Protein AF-A0A1E7FTU2-F1 (afdb_monomer_lite)

Sequence (97 aa):
MLLESAMASSEEIKKKRKQSFGGDDNGSNEQTQLLDFDIVTRGCTQSDICRMFLASLSLANSGNLKIEEGMDGYQFEIVSDKVENPMETYRAPSTVE

Organism: NCBI:txid635003

Structure (mmCIF, N/CA/C/O backbone):
data_AF-A0A1E7FTU2-F1
#
_entry.id   AF-A0A1E7FTU2-F1
#
loop_
_atom_site.group_PDB
_atom_site.id
_atom_site.type_symbol
_atom_site.label_atom_id
_atom_site.label_alt_id
_atom_site.label_comp_id
_atom_site.label_asym_id
_atom_site.label_entity_id
_atom_site.label_seq_id
_atom_site.pdbx_PDB_ins_code
_atom_site.Cartn_x
_atom_site.Cartn_y
_atom_site.Cartn_z
_atom_site.occupancy
_atom_site.B_iso_or_equiv
_atom_site.auth_seq_id
_atom_site.auth_comp_id
_atom_site.auth_asym_id
_atom_site.auth_atom_id
_atom_site.pdbx_PDB_model_num
ATOM 1 N N . MET A 1 1 ? -40.921 7.146 19.107 1.00 40.34 1 MET A N 1
ATOM 2 C CA . MET A 1 1 ? -40.502 7.651 17.783 1.00 40.34 1 MET A CA 1
ATOM 3 C C . MET A 1 1 ? -39.568 8.824 18.038 1.00 40.34 1 MET A C 1
ATOM 5 O O . MET A 1 1 ? -40.034 9.907 18.342 1.00 40.34 1 MET A O 1
ATOM 9 N N . LEU A 1 2 ? -38.264 8.541 18.102 1.00 48.12 2 LEU A N 1
ATOM 10 C CA . LEU A 1 2 ? -37.186 9.429 18.565 1.00 48.12 2 LEU A CA 1
ATOM 11 C C . LEU A 1 2 ? -36.337 9.833 17.352 1.00 48.12 2 LEU A C 1
ATOM 13 O O . LEU A 1 2 ? -35.282 9.251 17.122 1.00 48.12 2 LEU A O 1
ATOM 17 N N . LEU A 1 3 ? -36.840 10.743 16.518 1.00 45.06 3 LEU A N 1
ATOM 18 C CA . LEU A 1 3 ? -36.194 11.082 15.241 1.00 45.06 3 LEU A CA 1
ATOM 19 C C . LEU A 1 3 ? -36.166 12.589 14.939 1.00 45.06 3 LEU A C 1
ATOM 21 O O . LEU A 1 3 ? -36.098 12.975 13.782 1.00 45.06 3 LEU A O 1
ATOM 25 N N . GLU A 1 4 ? -36.158 13.442 15.971 1.00 47.28 4 GLU A N 1
ATOM 26 C CA . GLU A 1 4 ? -36.093 14.909 15.803 1.00 47.28 4 GLU A CA 1
ATOM 27 C C . GLU A 1 4 ? -35.108 15.612 16.763 1.00 47.28 4 GLU A C 1
ATOM 29 O O . GLU A 1 4 ? -35.343 16.729 17.208 1.00 47.28 4 GLU A O 1
ATOM 34 N N . SER A 1 5 ? -33.977 14.995 17.127 1.00 49.09 5 SER A N 1
ATOM 35 C CA . SER A 1 5 ? -33.004 15.649 18.037 1.00 49.09 5 SER A CA 1
ATOM 36 C C . SER A 1 5 ? -31.537 15.575 17.612 1.00 49.09 5 SER A C 1
ATOM 38 O O . SER A 1 5 ? -30.657 15.636 18.460 1.00 49.09 5 SER A O 1
ATOM 40 N N . ALA A 1 6 ? -31.245 15.498 16.312 1.00 44.03 6 ALA A N 1
ATOM 41 C CA . ALA A 1 6 ? -29.856 15.500 15.826 1.00 44.03 6 ALA A CA 1
ATOM 42 C C . ALA A 1 6 ? -29.531 16.609 14.807 1.00 44.03 6 ALA A C 1
ATOM 44 O O . ALA A 1 6 ? -28.511 16.539 14.129 1.00 44.03 6 ALA A O 1
ATOM 45 N N . MET A 1 7 ? -30.366 17.646 14.700 1.00 49.62 7 MET A N 1
ATOM 46 C CA . MET A 1 7 ? -30.094 18.824 13.867 1.00 49.62 7 MET A CA 1
ATOM 47 C C . MET A 1 7 ? -29.989 20.075 14.737 1.00 49.62 7 MET A C 1
ATOM 49 O O . MET A 1 7 ? -30.858 20.939 14.723 1.00 49.62 7 MET A O 1
ATOM 53 N N . ALA A 1 8 ? -28.921 20.161 15.525 1.00 45.06 8 ALA A N 1
ATOM 54 C CA . ALA A 1 8 ? -28.483 21.420 16.105 1.00 45.06 8 ALA A CA 1
ATOM 55 C C . ALA A 1 8 ? -26.976 21.381 16.371 1.00 45.06 8 ALA A C 1
ATOM 57 O O . ALA A 1 8 ? -26.477 20.501 17.066 1.00 45.06 8 ALA A O 1
ATOM 58 N N . SER A 1 9 ? -26.300 22.412 15.870 1.00 43.84 9 SER A N 1
ATOM 59 C CA . SER A 1 9 ? -24.941 22.828 16.218 1.00 43.84 9 SER A CA 1
ATOM 60 C C . SER A 1 9 ? -23.786 22.107 15.514 1.00 43.84 9 SER A C 1
ATOM 62 O O . SER A 1 9 ? -23.175 21.165 16.012 1.00 43.84 9 SER A O 1
ATOM 64 N N . SER A 1 10 ? -23.420 22.626 14.345 1.00 44.56 10 SER A N 1
ATOM 65 C CA . SER A 1 10 ? -22.043 22.564 13.844 1.00 44.56 10 SER A CA 1
ATOM 66 C C . SER A 1 10 ? -21.729 23.862 13.106 1.00 44.56 10 SER A C 1
ATOM 68 O O . SER A 1 10 ? -21.480 23.880 11.905 1.00 44.56 10 SER A O 1
ATOM 70 N N . GLU A 1 11 ? -21.769 24.962 13.856 1.00 40.50 11 GLU A N 1
ATOM 71 C CA . GLU A 1 11 ? -21.082 26.197 13.496 1.00 40.50 11 GLU A CA 1
ATOM 72 C C . GLU A 1 11 ? -19.835 26.356 14.380 1.00 40.50 11 GLU A C 1
ATOM 74 O O . GLU A 1 11 ? -19.877 26.183 15.594 1.00 40.50 11 GLU A O 1
ATOM 79 N N . GLU A 1 12 ? -18.730 26.683 13.708 1.00 45.28 12 GLU A N 1
ATOM 80 C CA . GLU A 1 12 ? -17.493 27.282 14.221 1.00 45.28 12 GLU A CA 1
ATOM 81 C C . GLU A 1 12 ? -16.574 26.484 15.162 1.00 45.28 12 GLU A C 1
ATOM 83 O O . GLU A 1 12 ? -16.561 26.689 16.368 1.00 45.28 12 GLU A O 1
ATOM 88 N N . ILE A 1 13 ? -15.586 25.787 14.576 1.00 46.47 13 ILE A N 1
ATOM 89 C CA . ILE A 1 13 ? -14.196 25.880 15.067 1.00 46.47 13 ILE A CA 1
ATOM 90 C C . ILE A 1 13 ? -13.245 26.070 13.877 1.00 46.47 13 ILE A C 1
ATOM 92 O O . ILE A 1 13 ? -12.601 25.150 13.375 1.00 46.47 13 ILE A O 1
ATOM 96 N N . LYS A 1 14 ? -13.115 27.328 13.443 1.00 48.75 14 LYS A N 1
ATOM 97 C CA . LYS A 1 14 ? -11.930 27.807 12.726 1.00 48.75 14 LYS A CA 1
ATOM 98 C C . LYS A 1 14 ? -10.741 27.727 13.684 1.00 48.75 14 LYS A C 1
ATOM 100 O O . LYS A 1 14 ? -10.603 28.569 14.567 1.00 48.75 14 LYS A O 1
ATOM 105 N N . LYS A 1 15 ? -9.821 26.785 13.477 1.00 41.09 15 LYS A N 1
ATOM 106 C CA . LYS A 1 15 ? -8.465 26.923 14.023 1.00 41.09 15 LYS A CA 1
ATOM 107 C C . LYS A 1 15 ? -7.436 26.567 12.962 1.00 41.09 15 LYS A C 1
ATOM 109 O O . LYS A 1 15 ? -7.137 25.406 12.717 1.00 41.09 15 LYS A O 1
ATOM 114 N N . LYS A 1 16 ? -6.896 27.623 12.339 1.00 47.19 16 LYS A N 1
ATOM 115 C CA . LYS A 1 16 ? -5.645 27.612 11.573 1.00 47.19 16 LYS A CA 1
ATOM 116 C C . LYS A 1 16 ? -4.607 26.780 12.330 1.00 47.19 16 LYS A C 1
ATOM 118 O O . LYS A 1 16 ? -4.076 27.246 13.337 1.00 47.19 16 LYS A O 1
ATOM 123 N N . ARG A 1 17 ? -4.266 25.596 11.823 1.00 37.53 17 ARG A N 1
ATOM 124 C CA . ARG A 1 17 ? -2.983 24.963 12.123 1.00 37.53 17 ARG A CA 1
ATOM 125 C C . ARG A 1 17 ? -2.075 25.240 10.931 1.00 37.53 17 ARG A C 1
ATOM 127 O O . ARG A 1 17 ? -2.092 24.530 9.937 1.00 37.53 17 ARG A O 1
ATOM 134 N N . LYS A 1 18 ? -1.326 26.344 11.025 1.00 40.78 18 LYS A N 1
ATOM 135 C CA . LYS A 1 18 ? -0.061 26.484 10.301 1.00 40.78 18 LYS A CA 1
ATOM 136 C C . LYS A 1 18 ? 0.812 25.331 10.787 1.00 40.78 18 LYS A C 1
ATOM 138 O O . LYS A 1 18 ? 1.281 25.380 11.921 1.00 40.78 18 LYS A O 1
ATOM 143 N N . GLN A 1 19 ? 0.980 24.297 9.976 1.00 42.09 19 GLN A N 1
ATOM 144 C CA . GLN A 1 19 ? 2.097 23.385 10.146 1.00 42.09 19 GLN A CA 1
ATOM 145 C C . GLN A 1 19 ? 3.199 23.923 9.241 1.00 42.09 19 GLN A C 1
ATOM 147 O O . GLN A 1 19 ? 3.179 23.777 8.025 1.00 42.09 19 GLN A O 1
ATOM 152 N N . SER A 1 20 ? 4.079 24.703 9.857 1.00 38.25 20 SER A N 1
ATOM 153 C CA . SER A 1 20 ? 5.341 25.129 9.280 1.00 38.25 20 SER A CA 1
ATOM 154 C C . SER A 1 20 ? 6.207 23.892 9.049 1.00 38.25 20 SER A C 1
ATOM 156 O O . SER A 1 20 ? 6.786 23.375 10.001 1.00 38.25 20 SER A O 1
ATOM 158 N N . PHE A 1 21 ? 6.304 23.430 7.805 1.00 52.44 21 PHE A N 1
ATOM 159 C CA . PHE A 1 21 ? 7.493 22.716 7.349 1.00 52.44 21 PHE A CA 1
ATOM 160 C C . PHE A 1 21 ? 8.519 23.792 6.992 1.00 52.44 21 PHE A C 1
ATOM 162 O O . PHE A 1 21 ? 8.520 24.340 5.895 1.00 52.44 21 PHE A O 1
ATOM 169 N N . GLY A 1 22 ? 9.277 24.212 8.005 1.00 37.72 22 GLY A N 1
ATOM 170 C CA . GLY A 1 22 ? 10.439 25.071 7.831 1.00 37.72 22 GLY A CA 1
ATOM 171 C C . GLY A 1 22 ? 11.638 24.206 7.466 1.00 37.72 22 GLY A C 1
ATOM 172 O O . GLY A 1 22 ? 11.999 23.315 8.229 1.00 37.72 22 GLY A O 1
ATOM 173 N N . GLY A 1 23 ? 12.219 24.493 6.309 1.00 31.31 23 GLY A N 1
ATOM 174 C CA . GLY A 1 23 ? 13.420 23.873 5.768 1.00 31.31 23 GLY A CA 1
ATOM 175 C C . GLY A 1 23 ? 13.728 24.516 4.422 1.00 31.31 23 GLY A C 1
ATOM 176 O O . GLY A 1 23 ? 13.493 23.917 3.382 1.00 31.31 23 GLY A O 1
ATOM 177 N N . ASP A 1 24 ? 14.139 25.780 4.467 1.00 48.75 24 ASP A N 1
ATOM 178 C CA . ASP A 1 24 ? 14.745 26.496 3.347 1.00 48.75 24 ASP A CA 1
ATOM 179 C C . ASP A 1 24 ? 16.202 26.016 3.269 1.00 48.75 24 ASP A C 1
ATOM 181 O O . ASP A 1 24 ? 16.957 26.304 4.193 1.00 48.75 24 ASP A O 1
ATOM 185 N N . ASP A 1 25 ? 16.575 25.215 2.265 1.00 39.31 25 ASP A N 1
ATOM 186 C CA . ASP A 1 25 ? 17.844 25.424 1.562 1.00 39.31 25 ASP A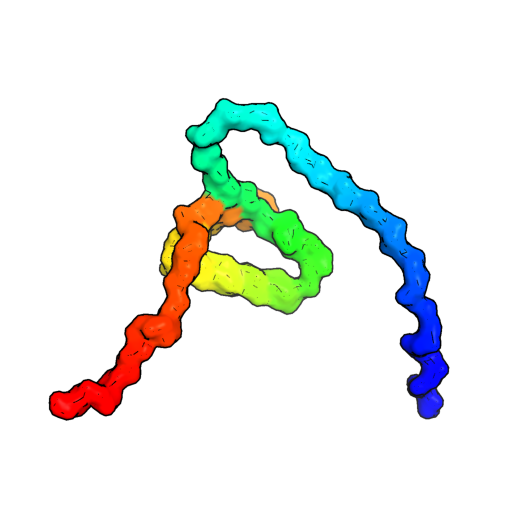 CA 1
ATOM 187 C C . ASP A 1 25 ? 17.936 24.631 0.250 1.00 39.31 25 ASP A C 1
ATOM 189 O O . ASP A 1 25 ? 17.480 23.499 0.092 1.00 39.31 25 ASP A O 1
ATOM 193 N N . ASN A 1 26 ? 18.577 25.293 -0.692 1.00 47.66 26 ASN A N 1
ATOM 194 C CA . ASN A 1 26 ? 18.902 24.912 -2.047 1.00 47.66 26 ASN A CA 1
ATOM 195 C C . ASN A 1 26 ? 19.801 23.659 -2.116 1.00 47.66 26 ASN A C 1
ATOM 197 O O . ASN A 1 26 ? 21.014 23.740 -1.927 1.00 47.66 26 ASN A O 1
ATOM 201 N N . GLY A 1 27 ? 19.227 22.506 -2.464 1.00 34.91 27 GLY A N 1
ATOM 202 C CA . GLY A 1 27 ? 19.990 21.306 -2.806 1.00 34.91 27 GLY A CA 1
ATOM 203 C C . GLY A 1 27 ? 19.091 20.211 -3.365 1.00 34.91 27 GLY A C 1
ATOM 204 O O . GLY A 1 27 ? 18.296 19.628 -2.637 1.00 34.91 27 GLY A O 1
ATOM 205 N N . SER A 1 28 ? 19.214 19.919 -4.658 1.00 47.50 28 SER A N 1
ATOM 206 C CA . SER A 1 28 ? 18.650 18.723 -5.285 1.00 47.50 28 SER A CA 1
ATOM 207 C C . SER A 1 28 ? 19.254 17.476 -4.634 1.00 47.50 28 SER A C 1
ATOM 209 O O . SER A 1 28 ? 20.311 17.004 -5.047 1.00 47.50 28 SER A O 1
ATOM 211 N N . ASN A 1 29 ? 18.613 16.989 -3.579 1.00 42.47 29 ASN A N 1
ATOM 212 C CA . ASN A 1 29 ? 18.938 15.738 -2.917 1.00 42.47 29 ASN A CA 1
ATOM 213 C C . ASN A 1 29 ? 17.620 14.976 -2.818 1.00 42.47 29 ASN A C 1
ATOM 215 O O . ASN A 1 29 ? 16.716 15.392 -2.094 1.00 42.47 29 ASN A O 1
ATOM 219 N N . GLU A 1 30 ? 17.486 13.927 -3.623 1.00 50.28 30 GLU A N 1
ATOM 220 C CA . GLU A 1 30 ? 16.343 13.017 -3.644 1.00 50.28 30 GLU A CA 1
ATOM 221 C C . GLU A 1 30 ? 16.234 12.345 -2.268 1.00 50.28 30 GLU A C 1
ATOM 223 O O . GLU A 1 30 ? 16.805 11.290 -2.015 1.00 50.28 30 GLU A O 1
ATOM 228 N N . GLN A 1 31 ? 15.568 13.011 -1.322 1.00 51.94 31 GLN A N 1
ATOM 229 C CA . GLN A 1 31 ? 15.216 12.419 -0.041 1.00 51.94 31 GLN A CA 1
ATOM 230 C C . GLN A 1 31 ? 14.164 11.354 -0.319 1.00 51.94 31 GLN A C 1
ATOM 232 O O . GLN A 1 31 ? 12.994 11.679 -0.529 1.00 51.94 31 GLN A O 1
ATOM 237 N N . THR A 1 32 ? 14.571 10.088 -0.321 1.00 59.44 32 THR A N 1
ATOM 238 C CA . THR A 1 32 ? 13.632 8.974 -0.251 1.00 59.44 32 THR A CA 1
ATOM 239 C C . THR A 1 32 ? 12.802 9.154 1.015 1.00 59.44 32 THR A C 1
ATOM 241 O O . THR A 1 32 ? 13.315 9.134 2.135 1.00 59.44 32 THR A O 1
ATOM 244 N N . GLN A 1 33 ? 11.520 9.462 0.832 1.00 73.88 33 GLN A N 1
ATOM 245 C CA . GLN A 1 33 ? 10.618 9.772 1.933 1.00 73.88 33 GLN A CA 1
ATOM 246 C C . GLN A 1 33 ? 10.256 8.463 2.634 1.00 73.88 33 GLN A C 1
ATOM 248 O O . GLN A 1 33 ? 9.394 7.721 2.165 1.00 73.88 33 GLN A O 1
ATOM 253 N N . LEU A 1 34 ? 10.945 8.179 3.739 1.00 83.38 34 LEU A N 1
ATOM 254 C CA . LEU A 1 34 ? 10.567 7.128 4.676 1.00 83.38 34 LEU A CA 1
ATOM 255 C C . LEU A 1 34 ? 9.389 7.613 5.528 1.00 83.38 34 LEU A C 1
ATOM 257 O O . LEU A 1 34 ? 9.438 8.691 6.125 1.00 83.38 34 LEU A O 1
ATOM 261 N N . LEU A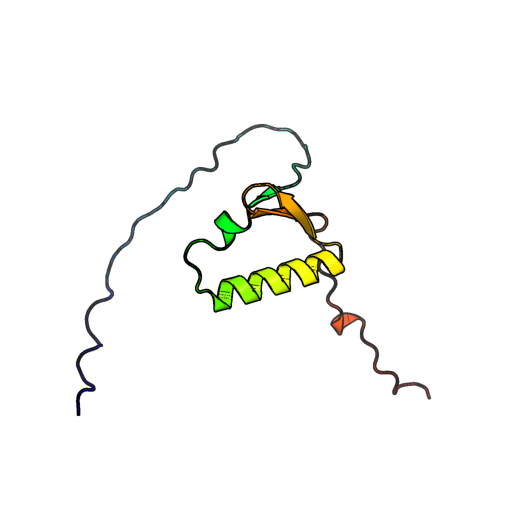 1 35 ? 8.325 6.816 5.571 1.00 86.44 35 LEU A N 1
ATOM 262 C CA . LEU A 1 35 ? 7.099 7.086 6.314 1.00 86.44 35 LEU A CA 1
ATOM 263 C C . LEU A 1 35 ? 6.739 5.908 7.215 1.00 86.44 35 LEU A C 1
ATOM 265 O O . LEU A 1 35 ? 6.635 4.775 6.752 1.00 86.44 35 LEU A O 1
ATOM 269 N N . ASP A 1 36 ? 6.445 6.192 8.479 1.00 89.44 36 ASP A N 1
ATOM 270 C CA . ASP A 1 36 ? 5.954 5.177 9.410 1.00 89.44 36 ASP A CA 1
ATOM 271 C C . ASP A 1 36 ? 4.444 4.970 9.238 1.00 89.44 36 ASP A C 1
ATOM 273 O O . ASP A 1 36 ? 3.655 5.925 9.254 1.00 89.44 36 ASP A O 1
ATOM 277 N N . PHE A 1 37 ? 4.018 3.711 9.124 1.00 90.00 37 PHE A N 1
ATOM 278 C CA . PHE A 1 37 ? 2.613 3.368 8.893 1.00 90.00 37 PHE A CA 1
ATOM 279 C C . PHE A 1 37 ? 1.688 3.826 10.029 1.00 90.00 37 PHE A C 1
ATOM 281 O O . PHE A 1 37 ? 0.559 4.265 9.787 1.00 90.00 37 PHE A O 1
ATOM 288 N N . ASP A 1 38 ? 2.180 3.804 11.265 1.00 89.88 38 ASP A N 1
ATOM 289 C CA . ASP A 1 38 ? 1.437 4.239 12.451 1.00 89.88 38 ASP A CA 1
ATOM 290 C C . ASP A 1 38 ? 1.116 5.736 12.429 1.00 89.88 38 ASP A C 1
ATOM 292 O O . ASP A 1 38 ? 0.068 6.172 12.913 1.00 89.88 38 ASP A O 1
ATOM 296 N N . ILE A 1 39 ? 1.985 6.546 11.817 1.00 89.56 39 ILE A N 1
ATOM 297 C CA . ILE A 1 39 ? 1.745 7.982 11.657 1.00 89.56 39 ILE A CA 1
ATOM 298 C C . ILE A 1 39 ? 0.617 8.209 10.644 1.00 89.56 39 ILE A C 1
ATOM 300 O O . ILE A 1 39 ? -0.247 9.058 10.872 1.00 89.56 39 ILE A O 1
ATOM 304 N N . VAL A 1 40 ? 0.594 7.427 9.561 1.00 87.38 40 VAL A N 1
ATOM 305 C CA . VAL A 1 40 ? -0.408 7.522 8.485 1.00 87.38 40 VAL A CA 1
ATOM 306 C C . VAL A 1 40 ? -1.784 7.028 8.939 1.00 87.38 40 VAL A C 1
ATOM 308 O O . VAL A 1 40 ? -2.810 7.577 8.547 1.00 87.38 40 VAL A O 1
ATOM 311 N N . THR A 1 41 ? -1.819 6.008 9.793 1.00 91.50 41 THR A N 1
ATOM 312 C CA . THR A 1 41 ? -3.052 5.351 10.259 1.00 91.50 41 THR A CA 1
ATOM 313 C C . THR A 1 41 ? -3.665 5.978 11.507 1.00 91.50 41 THR A C 1
ATOM 315 O O . THR A 1 41 ? -4.736 5.562 11.966 1.00 91.50 41 THR A O 1
ATOM 318 N N . ARG A 1 42 ? -3.011 6.987 12.087 1.00 93.50 42 ARG A N 1
ATOM 319 C CA . ARG A 1 42 ? -3.419 7.559 13.367 1.00 93.50 42 ARG A CA 1
ATOM 320 C C . ARG A 1 42 ? -4.819 8.175 13.297 1.00 93.50 42 ARG A C 1
ATOM 322 O O . ARG A 1 42 ? -5.052 9.162 12.608 1.00 93.50 42 ARG A O 1
ATOM 329 N N . GLY A 1 43 ? -5.733 7.646 14.110 1.00 93.62 43 GLY A N 1
ATOM 330 C CA . GLY A 1 43 ? -7.120 8.122 14.194 1.00 93.62 43 GLY A CA 1
ATOM 331 C C . GLY A 1 43 ? -8.068 7.503 13.164 1.00 93.62 43 GLY A C 1
ATOM 332 O O . GLY A 1 43 ? -9.246 7.856 13.147 1.00 93.62 43 GLY A O 1
ATOM 333 N N . CYS A 1 44 ? -7.585 6.572 12.340 1.00 94.56 44 CYS A N 1
ATOM 334 C CA . CYS A 1 44 ? -8.408 5.792 11.424 1.00 94.56 44 CYS A CA 1
ATOM 335 C C . CYS A 1 44 ? -9.125 4.639 12.144 1.00 94.56 44 CYS A C 1
ATOM 337 O O . CYS A 1 44 ? -8.677 4.150 13.184 1.00 94.56 44 CYS A O 1
ATOM 339 N N . THR A 1 45 ? -10.242 4.173 11.576 1.00 96.94 45 THR A N 1
ATOM 340 C CA . THR A 1 45 ? -10.899 2.954 12.068 1.00 96.94 45 THR A CA 1
ATOM 341 C C . THR A 1 45 ? -10.093 1.720 11.671 1.00 96.94 45 THR A C 1
ATOM 343 O O . THR A 1 45 ? -9.356 1.742 10.689 1.00 96.94 45 THR A O 1
ATOM 346 N N . GLN A 1 46 ? -10.276 0.597 12.370 1.00 94.69 46 GLN A N 1
ATOM 347 C CA . GLN A 1 46 ? -9.589 -0.652 12.019 1.00 94.69 46 GLN A CA 1
ATOM 348 C C . GLN A 1 46 ? -9.849 -1.082 10.563 1.00 94.69 46 GLN A C 1
ATOM 350 O O . GLN A 1 46 ? -8.937 -1.549 9.889 1.00 94.69 46 GLN A O 1
ATOM 355 N N . SER A 1 47 ? -11.068 -0.868 10.051 1.00 96.56 47 SER A N 1
ATOM 356 C CA . SER A 1 47 ? -11.399 -1.150 8.649 1.00 96.56 47 SER A CA 1
ATOM 357 C C . SER A 1 47 ? -10.560 -0.309 7.684 1.00 96.56 47 SER A C 1
ATOM 359 O O . SER A 1 47 ? -10.104 -0.819 6.662 1.00 96.56 47 SER A O 1
ATOM 361 N N . ASP A 1 48 ? -10.353 0.971 7.991 1.00 94.38 48 ASP A N 1
ATOM 362 C CA . ASP A 1 48 ? -9.549 1.865 7.155 1.00 94.38 48 ASP A CA 1
ATOM 363 C C . ASP A 1 48 ? -8.072 1.475 7.203 1.00 94.38 48 ASP A C 1
ATOM 365 O O . ASP A 1 48 ? -7.420 1.417 6.164 1.00 94.38 48 ASP A O 1
ATOM 369 N N . ILE A 1 49 ? -7.569 1.112 8.386 1.00 94.44 49 ILE A N 1
ATOM 370 C CA . ILE A 1 49 ? -6.197 0.624 8.568 1.00 94.44 49 ILE A CA 1
ATOM 371 C C . ILE A 1 49 ? -5.960 -0.628 7.721 1.00 94.44 49 ILE A C 1
ATOM 373 O O . ILE A 1 49 ? -4.993 -0.680 6.964 1.00 94.44 49 ILE A O 1
ATOM 377 N N . CYS A 1 50 ? -6.867 -1.609 7.773 1.00 95.38 50 CYS A N 1
ATOM 378 C CA . CYS A 1 50 ? -6.761 -2.816 6.954 1.00 95.38 50 CYS A CA 1
ATOM 379 C C . CYS A 1 50 ? -6.782 -2.502 5.452 1.00 95.38 50 CYS A C 1
ATOM 381 O O . CYS A 1 50 ? -5.997 -3.071 4.696 1.00 95.38 50 CYS A O 1
ATOM 383 N N . ARG A 1 51 ? -7.655 -1.587 5.007 1.00 95.75 51 ARG A N 1
ATOM 384 C CA . ARG A 1 51 ? -7.722 -1.172 3.596 1.00 95.75 51 ARG A CA 1
ATOM 385 C C . ARG A 1 51 ? -6.436 -0.497 3.139 1.00 95.75 51 ARG A C 1
ATOM 387 O O . ARG A 1 51 ? -5.935 -0.834 2.071 1.00 95.75 51 ARG A O 1
ATOM 394 N N . MET A 1 52 ? -5.897 0.418 3.940 1.00 93.31 52 MET A N 1
ATOM 395 C CA . MET A 1 52 ? -4.644 1.100 3.621 1.00 93.31 52 MET A CA 1
ATOM 396 C C . MET A 1 52 ? -3.472 0.126 3.603 1.00 93.31 52 MET A C 1
ATOM 398 O O . MET A 1 52 ? -2.681 0.171 2.672 1.00 93.31 52 MET A O 1
ATOM 402 N N . PHE A 1 53 ? -3.404 -0.807 4.553 1.00 93.56 53 PHE A N 1
ATOM 403 C CA . PHE A 1 53 ? -2.353 -1.822 4.563 1.00 93.56 53 PHE A CA 1
ATOM 404 C C . PHE A 1 53 ? -2.387 -2.697 3.300 1.00 93.56 53 PHE A C 1
ATOM 406 O O . PHE A 1 53 ? -1.367 -2.890 2.643 1.00 93.56 53 PHE A O 1
ATOM 413 N N . LEU A 1 54 ? -3.571 -3.174 2.899 1.00 94.12 54 LEU A N 1
ATOM 414 C CA . LEU A 1 54 ? -3.739 -3.955 1.667 1.00 94.12 54 LEU A CA 1
ATOM 415 C C . LEU A 1 54 ? -3.400 -3.145 0.405 1.00 94.12 54 LEU A C 1
ATOM 417 O O . LEU A 1 54 ? -2.817 -3.683 -0.541 1.00 94.12 54 LEU A O 1
ATOM 421 N N . ALA A 1 55 ? -3.736 -1.855 0.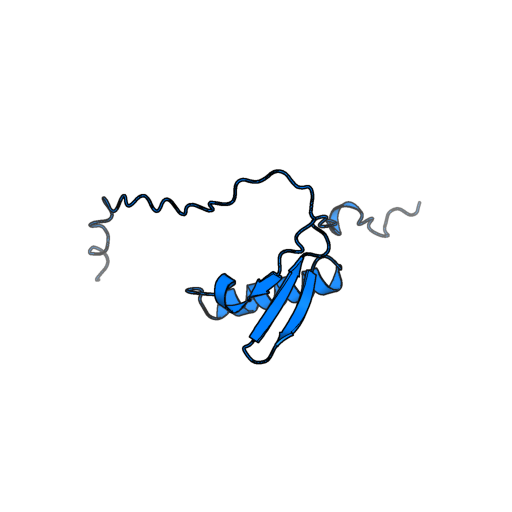388 1.00 91.44 55 ALA A N 1
ATOM 422 C CA . ALA A 1 55 ? -3.348 -0.957 -0.693 1.00 91.44 55 ALA A CA 1
ATOM 423 C C . ALA A 1 55 ? -1.822 -0.779 -0.752 1.00 91.44 55 ALA A C 1
ATOM 425 O O . ALA A 1 55 ? -1.250 -0.894 -1.833 1.00 91.44 55 ALA A O 1
ATOM 426 N N . SER A 1 56 ? -1.150 -0.601 0.391 1.00 91.38 56 SER A N 1
ATOM 427 C CA . SER A 1 56 ? 0.315 -0.531 0.472 1.00 91.38 56 SER A CA 1
ATOM 428 C C . SER A 1 56 ? 0.984 -1.798 -0.057 1.00 91.38 56 SER A C 1
ATOM 430 O O . SER A 1 56 ? 1.938 -1.699 -0.822 1.00 91.38 56 SER A O 1
ATOM 432 N N . LEU A 1 57 ? 0.462 -2.987 0.269 1.00 92.31 57 LEU A N 1
ATOM 433 C CA . LEU A 1 57 ? 0.961 -4.252 -0.290 1.00 92.31 57 LEU A CA 1
ATOM 434 C C . LEU A 1 57 ? 0.784 -4.319 -1.812 1.00 92.31 57 LEU A C 1
ATOM 436 O O . LEU A 1 57 ? 1.664 -4.798 -2.522 1.00 92.31 57 LEU A O 1
ATOM 440 N N . SER A 1 58 ? -0.341 -3.818 -2.322 1.00 90.81 58 SER A N 1
ATOM 441 C CA . SER A 1 58 ? -0.592 -3.767 -3.766 1.00 90.81 58 SER A CA 1
ATOM 442 C C . SER A 1 58 ? 0.390 -2.824 -4.468 1.00 90.81 58 SER A C 1
ATOM 444 O O . SER A 1 58 ? 0.948 -3.184 -5.499 1.00 90.81 58 SER A O 1
ATOM 446 N N . LEU A 1 59 ? 0.665 -1.657 -3.877 1.00 88.75 59 LEU A N 1
ATOM 447 C CA . LEU A 1 59 ? 1.672 -0.711 -4.369 1.00 88.75 59 LEU A CA 1
ATOM 448 C C . LEU A 1 59 ? 3.090 -1.285 -4.295 1.00 88.75 59 LEU A C 1
ATOM 450 O O . LEU A 1 59 ? 3.897 -1.037 -5.190 1.00 88.75 59 LEU A O 1
ATOM 454 N N . ALA A 1 60 ? 3.389 -2.079 -3.266 1.00 90.25 60 ALA A N 1
ATOM 455 C CA . ALA A 1 60 ? 4.669 -2.760 -3.157 1.00 90.25 60 ALA A CA 1
ATOM 456 C C . ALA A 1 60 ? 4.856 -3.821 -4.246 1.00 90.25 60 ALA A C 1
ATOM 458 O O . ALA A 1 60 ? 5.911 -3.879 -4.876 1.00 90.25 60 ALA A O 1
ATOM 459 N N . ASN A 1 61 ? 3.805 -4.587 -4.549 1.00 89.25 61 ASN A N 1
ATOM 460 C CA . ASN A 1 61 ? 3.818 -5.545 -5.656 1.00 89.25 61 ASN A CA 1
ATOM 461 C C . ASN A 1 61 ? 4.014 -4.869 -7.023 1.00 89.25 61 ASN A C 1
ATOM 463 O O . ASN A 1 61 ? 4.625 -5.461 -7.909 1.00 89.25 61 ASN A O 1
ATOM 467 N N . SER A 1 62 ? 3.530 -3.637 -7.187 1.00 86.25 62 SER A N 1
ATOM 468 C CA . SER A 1 62 ? 3.732 -2.832 -8.398 1.00 86.25 62 SER A CA 1
ATOM 469 C C . SER A 1 62 ? 5.091 -2.119 -8.451 1.00 86.25 62 SER A C 1
ATOM 471 O O . SER A 1 62 ? 5.399 -1.466 -9.443 1.00 86.25 62 SER A O 1
ATOM 473 N N . GLY A 1 63 ? 5.917 -2.221 -7.402 1.00 86.38 63 GLY A N 1
ATOM 474 C CA . GLY A 1 63 ? 7.220 -1.552 -7.325 1.00 86.38 63 GLY A CA 1
ATOM 475 C C . GLY A 1 63 ? 7.147 -0.051 -7.021 1.00 86.38 63 GLY A C 1
ATOM 476 O O . GLY A 1 63 ? 8.140 0.656 -7.171 1.00 86.38 63 GLY A O 1
ATOM 477 N N . ASN A 1 64 ? 5.988 0.451 -6.588 1.00 87.88 64 ASN A N 1
ATOM 478 C CA . ASN A 1 64 ? 5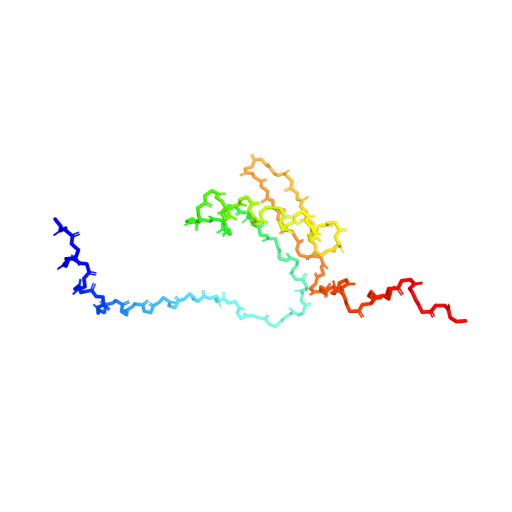.807 1.851 -6.196 1.00 87.88 64 ASN A CA 1
ATOM 479 C C . ASN A 1 64 ? 6.276 2.131 -4.771 1.00 87.88 64 ASN A C 1
ATOM 481 O O . ASN A 1 64 ? 6.643 3.260 -4.441 1.00 87.88 64 ASN A O 1
ATOM 485 N N . LEU A 1 65 ? 6.254 1.105 -3.926 1.00 90.19 65 LEU A N 1
ATOM 486 C CA . LEU A 1 65 ? 6.505 1.223 -2.503 1.00 90.19 65 LEU A CA 1
ATOM 487 C C . LEU A 1 65 ? 7.405 0.076 -2.042 1.00 90.19 65 LEU A C 1
ATOM 489 O O . LEU A 1 65 ? 7.258 -1.060 -2.480 1.00 90.19 65 LEU A O 1
ATOM 493 N N . LYS A 1 66 ? 8.327 0.352 -1.133 1.00 91.25 66 LYS A N 1
ATOM 494 C CA . LYS A 1 66 ? 9.088 -0.672 -0.426 1.00 91.25 66 LYS A CA 1
ATOM 495 C C . LYS A 1 66 ? 8.638 -0.661 1.025 1.00 91.25 66 LYS A C 1
ATOM 497 O O . LYS A 1 66 ? 8.464 0.403 1.612 1.00 91.25 66 LYS A O 1
ATOM 502 N N . ILE A 1 67 ? 8.396 -1.846 1.573 1.00 91.88 67 ILE A N 1
ATOM 503 C CA . ILE A 1 67 ? 7.937 -2.022 2.950 1.00 91.88 67 ILE A CA 1
ATOM 504 C C . ILE A 1 67 ? 9.049 -2.714 3.721 1.00 91.88 67 ILE A C 1
ATOM 506 O O . ILE A 1 67 ? 9.500 -3.786 3.319 1.00 91.88 67 ILE A O 1
ATOM 510 N N . GLU A 1 68 ? 9.457 -2.114 4.829 1.00 91.62 68 GLU A N 1
ATOM 511 C CA . GLU A 1 68 ? 10.384 -2.706 5.785 1.00 91.62 68 GLU A CA 1
ATOM 512 C C . GLU A 1 68 ? 9.668 -2.920 7.121 1.00 91.62 68 GLU A C 1
ATOM 514 O O . GLU A 1 68 ? 8.930 -2.057 7.599 1.00 91.62 68 GLU A O 1
ATOM 519 N N . GLU A 1 69 ? 9.854 -4.099 7.711 1.00 89.12 69 GLU A N 1
ATOM 520 C CA . GLU A 1 69 ? 9.377 -4.404 9.058 1.00 89.12 69 GLU A CA 1
ATOM 521 C C . GLU A 1 69 ? 10.476 -4.019 10.055 1.00 89.12 69 GLU A C 1
ATOM 523 O O . GLU A 1 69 ? 11.569 -4.590 10.053 1.00 89.12 69 GLU A O 1
ATOM 528 N N . GLY A 1 70 ? 10.200 -3.004 10.870 1.00 80.69 70 GLY A N 1
ATOM 52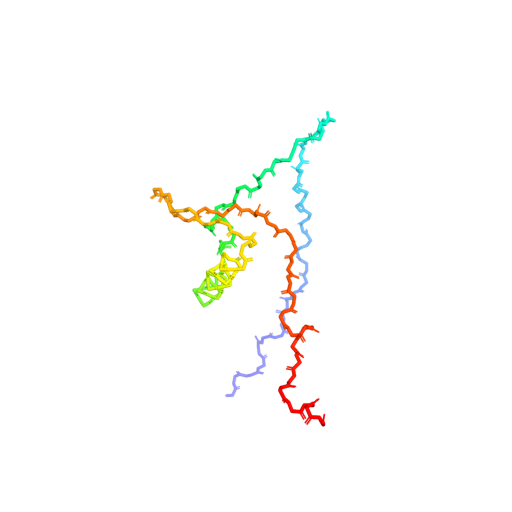9 C CA . GLY A 1 70 ? 11.066 -2.538 11.947 1.00 80.69 70 GLY A CA 1
ATOM 530 C C . GLY A 1 70 ? 10.639 -3.083 13.311 1.00 80.69 70 GLY A C 1
ATOM 531 O O . GLY A 1 70 ? 9.652 -3.802 13.439 1.00 80.69 70 GLY A O 1
ATOM 532 N N . MET A 1 71 ? 11.369 -2.701 14.365 1.00 76.00 71 MET A N 1
ATOM 533 C CA . MET A 1 71 ? 11.036 -3.097 15.745 1.00 76.00 71 MET A CA 1
ATOM 534 C C . MET A 1 71 ? 9.656 -2.603 16.202 1.00 76.00 71 MET A C 1
ATOM 536 O O . MET A 1 71 ? 8.985 -3.310 16.949 1.00 76.00 71 MET A O 1
ATOM 540 N N . ASP A 1 72 ? 9.243 -1.421 15.742 1.00 80.00 72 ASP A N 1
ATOM 541 C CA . ASP A 1 72 ? 8.039 -0.730 16.220 1.00 80.00 72 ASP A CA 1
ATOM 542 C C . ASP A 1 72 ? 6.901 -0.693 15.184 1.00 80.00 72 ASP A C 1
ATOM 544 O O . ASP A 1 72 ? 5.897 -0.022 15.401 1.00 80.00 72 ASP A O 1
ATOM 548 N N . GLY A 1 73 ? 7.028 -1.404 14.057 1.00 86.75 73 GLY A N 1
ATOM 549 C CA . GLY A 1 73 ? 5.983 -1.461 13.032 1.00 86.75 73 GLY A CA 1
ATOM 550 C C . GLY A 1 73 ? 6.520 -1.490 11.605 1.00 86.75 73 GLY A C 1
ATOM 551 O O . GLY A 1 73 ? 7.634 -1.940 11.350 1.00 86.75 73 GLY A O 1
ATOM 552 N N . TYR A 1 74 ? 5.705 -1.014 10.664 1.00 90.75 74 TYR A N 1
ATOM 553 C CA . TYR A 1 74 ? 6.040 -0.998 9.240 1.00 90.75 74 TYR A CA 1
ATOM 554 C C . TYR A 1 74 ? 6.486 0.386 8.790 1.00 90.75 74 TYR A C 1
ATOM 556 O O . TYR A 1 74 ? 5.809 1.384 9.058 1.00 90.75 74 TYR A O 1
ATOM 564 N N . GLN A 1 75 ? 7.584 0.420 8.044 1.00 91.19 75 GLN A N 1
ATOM 565 C CA . GLN A 1 75 ? 8.106 1.620 7.418 1.00 91.19 75 GLN A CA 1
ATOM 566 C C . GLN A 1 75 ? 8.000 1.510 5.900 1.00 91.19 75 GLN A C 1
ATOM 568 O O . GLN A 1 75 ? 8.279 0.468 5.306 1.00 91.19 75 GLN A O 1
ATOM 573 N N . PHE A 1 76 ? 7.546 2.588 5.278 1.00 90.81 76 PHE A N 1
ATOM 574 C CA . PHE A 1 76 ? 7.290 2.672 3.852 1.00 90.81 76 PHE A CA 1
ATOM 575 C C . PHE A 1 76 ? 8.273 3.633 3.205 1.00 90.81 76 PHE A C 1
ATOM 577 O O . PHE A 1 76 ? 8.398 4.777 3.629 1.00 90.81 76 PHE A O 1
ATOM 584 N N . GLU A 1 77 ? 8.924 3.183 2.145 1.00 90.56 77 GLU A N 1
ATOM 585 C CA . GLU A 1 77 ? 9.779 4.000 1.295 1.00 90.56 77 GLU A CA 1
ATOM 586 C C . GLU A 1 77 ? 9.117 4.107 -0.082 1.00 90.56 77 GLU A C 1
ATOM 588 O O . GLU A 1 77 ? 8.772 3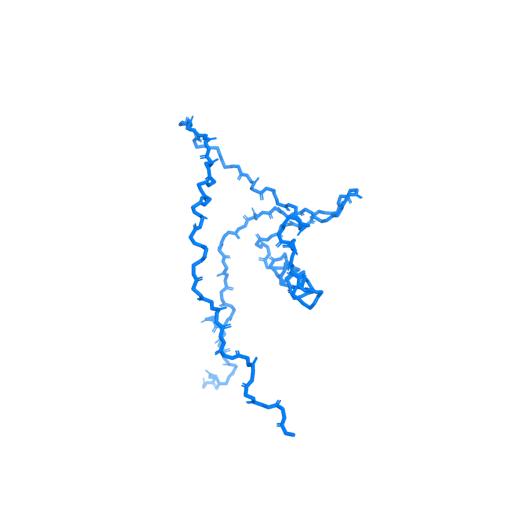.100 -0.706 1.00 90.56 77 GLU A O 1
ATOM 593 N N . ILE A 1 78 ? 8.887 5.333 -0.550 1.00 87.44 78 ILE A N 1
ATOM 594 C CA . ILE A 1 78 ? 8.310 5.566 -1.878 1.00 87.44 78 ILE A CA 1
ATOM 595 C C . ILE A 1 78 ? 9.416 5.370 -2.917 1.00 87.44 78 ILE A C 1
ATOM 597 O O . ILE A 1 78 ? 10.383 6.125 -2.945 1.00 87.44 78 ILE A O 1
ATOM 601 N N . VAL A 1 79 ? 9.256 4.357 -3.770 1.00 86.50 79 VAL A N 1
ATOM 602 C CA . VAL A 1 79 ? 10.235 3.984 -4.805 1.00 86.50 79 VAL A CA 1
ATOM 603 C C . VAL A 1 79 ? 9.898 4.636 -6.143 1.00 86.50 79 VAL A C 1
ATOM 605 O O . VAL A 1 79 ? 10.789 5.050 -6.880 1.00 86.50 79 VAL A O 1
ATOM 608 N N . SER A 1 80 ? 8.609 4.731 -6.469 1.00 80.94 80 SER A N 1
ATOM 609 C CA . SER A 1 80 ? 8.135 5.311 -7.725 1.00 80.94 80 SER A CA 1
ATOM 610 C C . SER A 1 80 ? 6.774 5.961 -7.529 1.00 80.94 80 SER A C 1
ATOM 612 O O . SER A 1 80 ? 5.829 5.329 -7.052 1.00 80.94 80 SER A O 1
ATOM 614 N N . ASP A 1 81 ? 6.661 7.211 -7.964 1.00 75.44 81 ASP A N 1
ATOM 615 C CA . ASP A 1 81 ? 5.418 7.982 -8.021 1.00 75.44 81 ASP A CA 1
ATOM 616 C C . ASP A 1 81 ? 4.555 7.637 -9.248 1.00 75.44 81 ASP A C 1
ATOM 618 O O . ASP A 1 81 ? 3.391 8.037 -9.336 1.00 75.44 81 ASP A O 1
ATOM 622 N N . LYS A 1 82 ? 5.097 6.856 -10.191 1.00 73.19 82 LYS A N 1
ATOM 623 C CA . LYS A 1 82 ? 4.390 6.433 -11.400 1.00 73.19 82 LYS A CA 1
ATOM 624 C C . LYS A 1 82 ? 3.470 5.264 -11.099 1.00 73.19 82 LYS A C 1
ATOM 626 O O . LYS A 1 82 ? 3.892 4.111 -11.094 1.00 73.19 82 LYS A O 1
ATOM 631 N N . VAL A 1 83 ? 2.199 5.563 -10.877 1.00 68.31 83 VAL A N 1
ATOM 632 C CA . VAL A 1 83 ? 1.148 4.548 -10.815 1.00 68.31 83 VAL A CA 1
ATOM 633 C C . VAL A 1 83 ? 0.756 4.187 -12.246 1.00 68.31 83 VAL A C 1
ATOM 635 O O . VAL A 1 83 ? 0.129 4.986 -12.941 1.00 68.31 83 VAL A O 1
ATOM 638 N N . GLU A 1 84 ? 1.139 2.997 -12.708 1.00 66.00 84 GLU A N 1
ATOM 639 C CA . GLU A 1 84 ? 0.596 2.459 -13.956 1.00 66.00 84 GLU A CA 1
ATOM 640 C C . GLU A 1 84 ? -0.853 2.031 -13.718 1.00 66.00 84 GLU A C 1
ATOM 642 O O . GLU A 1 84 ? -1.125 1.211 -12.842 1.00 66.00 84 GLU A O 1
ATOM 647 N N . ASN A 1 85 ? -1.791 2.585 -14.489 1.00 66.75 85 ASN A N 1
ATOM 648 C CA . ASN A 1 85 ? -3.193 2.184 -14.455 1.00 66.75 85 ASN A CA 1
ATOM 649 C C . ASN A 1 85 ? -3.365 0.901 -15.283 1.00 66.75 85 ASN A C 1
ATOM 651 O O . ASN A 1 85 ? -3.424 0.980 -16.513 1.00 66.75 85 ASN A O 1
ATOM 655 N N . PRO A 1 86 ? -3.526 -0.287 -14.667 1.00 62.38 86 PRO A N 1
ATOM 656 C CA . PRO A 1 86 ? -3.519 -1.552 -15.411 1.00 62.38 86 PRO A CA 1
ATOM 657 C C . PRO A 1 86 ? -4.684 -1.661 -16.408 1.00 62.38 86 PRO A C 1
ATOM 659 O O . PRO A 1 86 ? -4.637 -2.421 -17.370 1.00 62.38 86 PRO A O 1
ATOM 662 N N . MET A 1 87 ? -5.743 -0.880 -16.181 1.00 67.69 87 MET A N 1
ATOM 663 C CA . MET A 1 87 ? -6.932 -0.832 -17.027 1.00 67.69 87 MET A CA 1
ATOM 664 C C . MET A 1 87 ? -6.764 0.032 -18.283 1.00 67.69 87 MET A C 1
ATOM 666 O O . MET A 1 87 ? -7.600 -0.064 -19.176 1.00 67.69 87 MET A O 1
ATOM 670 N N . GLU A 1 88 ? -5.712 0.852 -18.385 1.00 66.19 88 GLU A N 1
ATOM 671 C CA . GLU A 1 88 ? -5.451 1.662 -19.586 1.00 66.19 88 GLU A CA 1
ATOM 672 C C . GLU A 1 88 ? -4.834 0.837 -20.719 1.00 66.19 88 GLU A C 1
ATOM 674 O O . GLU A 1 88 ? -5.105 1.084 -21.893 1.00 66.19 88 GLU A O 1
ATOM 679 N N . THR A 1 89 ? -4.032 -0.172 -20.380 1.00 64.62 89 THR A N 1
ATOM 680 C CA . THR A 1 89 ? -3.373 -1.066 -21.344 1.00 64.62 89 THR A CA 1
ATOM 681 C C . THR A 1 89 ? -4.103 -2.395 -21.523 1.00 64.62 89 THR A C 1
ATOM 683 O O . THR A 1 89 ? -3.718 -3.202 -22.374 1.00 64.62 89 THR A O 1
ATOM 686 N N . TYR A 1 90 ? -5.180 -2.632 -20.766 1.00 71.00 90 TYR A N 1
ATOM 687 C CA . TYR A 1 90 ? -5.987 -3.837 -20.901 1.00 71.00 90 TYR A CA 1
ATOM 688 C C . TYR A 1 90 ? -6.647 -3.897 -22.283 1.00 71.00 90 TYR A C 1
ATOM 690 O O . TYR A 1 90 ? -7.584 -3.159 -22.594 1.00 71.00 90 TYR A O 1
ATOM 698 N N . ARG A 1 91 ? -6.188 -4.839 -23.109 1.00 72.25 91 ARG A N 1
ATOM 699 C CA . ARG A 1 91 ? -6.847 -5.216 -24.359 1.00 72.25 91 ARG A CA 1
ATOM 700 C C . ARG A 1 91 ? -7.557 -6.545 -24.138 1.00 72.25 91 ARG A C 1
ATOM 702 O O . ARG A 1 91 ? -6.907 -7.568 -23.926 1.00 72.25 91 ARG A O 1
ATOM 709 N N . ALA A 1 92 ? -8.888 -6.537 -24.181 1.00 76.06 92 ALA A N 1
ATOM 710 C CA . ALA A 1 92 ? -9.661 -7.770 -24.101 1.00 76.06 92 ALA A CA 1
ATOM 711 C C . ALA A 1 92 ? -9.234 -8.727 -25.241 1.00 76.06 92 ALA A C 1
ATOM 713 O O . ALA A 1 92 ? -9.127 -8.275 -26.387 1.00 76.06 92 ALA A O 1
ATOM 714 N N . PRO A 1 93 ? -9.036 -10.035 -24.980 1.00 73.00 93 PRO A N 1
ATOM 715 C CA . PRO A 1 93 ? -8.584 -11.011 -25.984 1.00 73.00 93 PRO A CA 1
ATOM 716 C C . PRO A 1 93 ? -9.528 -11.222 -27.184 1.00 73.00 93 PRO A C 1
ATOM 718 O O . PRO A 1 93 ? -9.251 -12.050 -28.042 1.00 73.00 93 PRO A O 1
ATOM 721 N N . SER A 1 94 ? -10.657 -10.514 -27.252 1.00 72.25 94 SER A N 1
ATOM 722 C CA . SER A 1 94 ? -11.756 -10.758 -28.190 1.00 72.25 94 SER A CA 1
ATOM 723 C C . SER A 1 94 ? -11.662 -10.000 -29.520 1.00 72.25 94 SER A C 1
ATOM 725 O O . SER A 1 94 ? -12.644 -9.973 -30.252 1.00 72.25 94 SER A O 1
ATOM 727 N N . THR A 1 95 ? -10.534 -9.358 -29.840 1.00 58.12 95 THR A N 1
ATOM 728 C CA . THR A 1 95 ? -10.347 -8.629 -31.117 1.00 58.12 95 THR A CA 1
ATOM 729 C C . THR A 1 95 ? -9.248 -9.230 -31.992 1.00 58.12 95 THR A C 1
ATOM 731 O O . THR A 1 95 ? -8.472 -8.512 -32.619 1.00 58.12 95 THR A O 1
ATOM 734 N N . VAL A 1 96 ? -9.173 -10.562 -32.025 1.00 57.53 96 VAL A N 1
ATOM 735 C CA . VAL A 1 96 ? -8.477 -11.277 -33.099 1.00 57.53 96 VAL A CA 1
ATOM 736 C C . VAL A 1 96 ? -9.517 -11.557 -34.188 1.00 57.53 96 VAL A C 1
ATOM 738 O O . VAL A 1 96 ? -10.307 -12.489 -34.046 1.00 57.53 96 VAL A O 1
ATOM 741 N N . GLU A 1 97 ? -9.571 -10.693 -35.204 1.00 51.75 97 GLU A N 1
ATOM 742 C CA . GLU A 1 97 ? -10.086 -11.051 -36.539 1.00 51.75 97 GLU A CA 1
ATOM 743 C C . GLU A 1 97 ? -8.958 -11.669 -37.370 1.00 51.75 97 GLU A C 1
ATOM 745 O O . GLU A 1 97 ? -7.810 -11.173 -37.261 1.00 51.75 97 GLU A O 1
#

Foldseek 3Di:
DPDPPDPDDDDDDDDDDPPDPDDDDDDPDPPQDKDFLCVVCPPPDPVVSVVVVVVQVVCVVVVQWDWDQDPVGIIITGRDPDDDDPVVPDDDPPPDD

Radius of gyration: 21.64 Å; chains: 1; bounding box: 60×39×55 Å

Secondary structure (DSSP, 8-state):
---SSS---------------------------EEEHHHHHTT--HHHHHHHHHHHHHHHHTTSEEEEEETTEEEEEE-------TTTS---TT---

pLDDT: mean 70.86, std 20.82, range [31.31, 96.94]